Protein AF-A0A2V6FCJ1-F1 (afdb_monomer_lite)

pLDDT: mean 79.64, std 9.71, range [51.97, 91.19]

Secondary structure (DSSP, 8-state):
-EEEESSS-PEEEPEE-STT-EE----GGGSPTT-EEEEEEEETTTTEE-S--EEEE--

Foldseek 3Di:
DWKAWDPDRDIFDWDDDPPRDTDTDDVCVPPDQQDKTKMWDQDPVVRDIPPDIDIDGRD

Radius of gyration: 12.14 Å; chains: 1; bounding box: 31×17×30 Å

Sequence (59 aa):
MELRTGAIAATVPGQESGLNLWFVDFATAELPVGSVISFTCFWKRDQRWEGRNWQVSVL

Structure (mmCIF, N/CA/C/O backbone):
data_AF-A0A2V6FCJ1-F1
#
_entry.id   AF-A0A2V6FCJ1-F1
#
loop_
_atom_site.group_PDB
_atom_site.id
_atom_site.type_symbol
_atom_site.label_atom_id
_atom_site.label_alt_id
_atom_site.label_comp_id
_atom_site.label_asym_id
_atom_site.label_entity_id
_atom_site.label_seq_id
_atom_site.pdbx_PDB_ins_code
_atom_site.Cartn_x
_atom_site.Cartn_y
_atom_site.Cartn_z
_atom_site.occupancy
_atom_site.B_iso_or_equiv
_atom_site.auth_seq_id
_atom_site.auth_comp_id
_atom_site.auth_asym_id
_atom_site.auth_atom_id
_atom_site.pdbx_PDB_model_num
ATOM 1 N N . MET A 1 1 ? 12.791 2.828 -5.187 1.00 74.50 1 MET A N 1
ATOM 2 C CA . MET A 1 1 ? 11.402 2.350 -5.289 1.00 74.50 1 MET A CA 1
ATOM 3 C C . MET A 1 1 ? 10.472 3.516 -5.009 1.00 74.50 1 MET A C 1
ATOM 5 O O . MET A 1 1 ? 10.852 4.407 -4.259 1.00 74.50 1 MET A O 1
ATOM 9 N N . GLU A 1 2 ? 9.302 3.529 -5.631 1.00 80.81 2 GLU A N 1
ATOM 10 C CA . GLU A 1 2 ? 8.215 4.468 -5.322 1.00 80.81 2 GLU A CA 1
ATOM 11 C C . GLU A 1 2 ? 6.957 3.670 -4.996 1.00 80.81 2 GLU A C 1
ATOM 13 O O . GLU A 1 2 ? 6.763 2.596 -5.567 1.00 80.81 2 GLU A O 1
ATOM 18 N N . LEU A 1 3 ? 6.119 4.176 -4.091 1.00 77.50 3 LEU A N 1
ATOM 19 C CA . LEU A 1 3 ? 4.807 3.588 -3.822 1.00 77.50 3 LEU A CA 1
ATOM 20 C C . LEU A 1 3 ? 3.702 4.538 -4.267 1.00 77.50 3 LEU A C 1
ATOM 22 O O . LEU A 1 3 ? 3.809 5.750 -4.077 1.00 77.50 3 LEU A O 1
ATOM 26 N N . ARG A 1 4 ? 2.621 3.973 -4.809 1.00 81.00 4 ARG A N 1
ATOM 27 C CA . ARG A 1 4 ? 1.349 4.679 -5.012 1.00 81.00 4 ARG A CA 1
ATOM 28 C C . ARG A 1 4 ? 0.329 4.159 -4.021 1.00 81.00 4 ARG A C 1
ATOM 30 O O . ARG A 1 4 ? 0.137 2.945 -3.955 1.00 81.00 4 ARG A O 1
ATOM 37 N N . THR A 1 5 ? -0.355 5.054 -3.317 1.00 72.56 5 THR A N 1
ATOM 38 C CA . THR A 1 5 ? -1.491 4.704 -2.456 1.00 72.56 5 THR A CA 1
ATOM 39 C C . THR A 1 5 ? -2.832 4.955 -3.143 1.00 72.56 5 THR A C 1
ATOM 41 O O . THR A 1 5 ? -2.933 5.703 -4.114 1.00 72.56 5 THR A O 1
ATOM 44 N N . GLY A 1 6 ? -3.869 4.243 -2.692 1.00 63.03 6 GLY A N 1
ATOM 45 C CA . GLY A 1 6 ? -5.199 4.277 -3.314 1.00 63.03 6 GLY A CA 1
ATOM 46 C C . GLY A 1 6 ? -6.101 5.448 -2.901 1.00 63.03 6 GLY A C 1
ATOM 47 O O . GLY A 1 6 ? -6.997 5.796 -3.660 1.00 63.03 6 GLY A O 1
ATOM 48 N N . ALA A 1 7 ? -5.889 6.053 -1.726 1.00 55.06 7 ALA A N 1
ATOM 49 C CA . ALA A 1 7 ? -6.787 7.082 -1.178 1.00 55.06 7 ALA A CA 1
ATOM 50 C C . ALA A 1 7 ? -6.399 8.519 -1.576 1.00 55.06 7 ALA A C 1
ATOM 52 O O . ALA A 1 7 ? -7.247 9.401 -1.653 1.00 55.06 7 ALA A O 1
ATOM 53 N N . ILE A 1 8 ? -5.122 8.736 -1.881 1.00 52.03 8 ILE A N 1
ATOM 54 C CA . ILE A 1 8 ? -4.560 9.957 -2.453 1.00 52.03 8 ILE A CA 1
ATOM 55 C C . ILE A 1 8 ? -3.519 9.482 -3.462 1.00 52.03 8 ILE A C 1
ATOM 57 O O . ILE A 1 8 ? -2.741 8.590 -3.147 1.00 52.03 8 ILE A O 1
ATOM 61 N N . ALA A 1 9 ? -3.483 10.019 -4.678 1.00 51.97 9 ALA A N 1
ATOM 62 C CA . ALA A 1 9 ? -2.460 9.663 -5.665 1.00 51.97 9 ALA A CA 1
ATOM 63 C C . ALA A 1 9 ? -1.083 10.260 -5.294 1.00 51.97 9 ALA A C 1
ATOM 65 O O . ALA A 1 9 ? -0.415 10.878 -6.118 1.00 51.97 9 ALA A O 1
ATOM 66 N N . ALA A 1 10 ? -0.673 10.124 -4.033 1.00 61.03 10 ALA A N 1
ATOM 67 C CA . ALA A 1 10 ? 0.623 10.542 -3.548 1.00 61.03 10 ALA A CA 1
ATOM 68 C C . ALA A 1 10 ? 1.644 9.465 -3.915 1.00 61.03 10 ALA A C 1
ATOM 70 O O . ALA A 1 10 ? 1.489 8.287 -3.580 1.00 61.03 10 ALA A O 1
ATOM 71 N N . THR A 1 11 ? 2.681 9.885 -4.634 1.00 63.62 11 THR A N 1
ATOM 72 C CA . THR A 1 11 ? 3.870 9.067 -4.847 1.00 63.62 11 THR A CA 1
ATOM 73 C C . THR A 1 11 ? 4.822 9.351 -3.702 1.00 63.62 11 THR A C 1
ATOM 75 O O . THR A 1 11 ? 5.269 10.485 -3.542 1.00 63.62 11 THR A O 1
ATOM 78 N N . VAL A 1 12 ? 5.112 8.334 -2.899 1.00 73.00 12 VAL A N 1
ATOM 79 C CA . VAL A 1 12 ? 6.046 8.447 -1.775 1.00 73.00 12 VAL A CA 1
ATOM 80 C C . VAL A 1 12 ? 7.389 7.817 -2.169 1.00 73.00 12 VAL A C 1
ATOM 82 O O . VAL A 1 12 ? 7.420 6.650 -2.590 1.00 73.00 12 VAL A O 1
ATOM 85 N N . PRO A 1 13 ? 8.503 8.572 -2.119 1.00 74.56 13 PRO A N 1
ATOM 86 C CA . PRO A 1 13 ? 9.817 8.033 -2.435 1.00 74.56 13 PRO A CA 1
ATOM 87 C C . PRO A 1 13 ? 10.302 7.139 -1.291 1.00 74.56 13 PRO A C 1
ATOM 89 O O . PRO A 1 13 ? 10.222 7.516 -0.127 1.00 74.56 13 PRO A O 1
ATOM 92 N N . GLY A 1 14 ? 10.822 5.956 -1.622 1.00 77.69 14 GLY A N 1
ATOM 93 C CA . GLY A 1 14 ? 11.467 5.094 -0.634 1.00 77.69 14 GLY A CA 1
ATOM 94 C C . GLY A 1 14 ? 12.946 5.408 -0.449 1.00 77.69 14 GLY A C 1
ATOM 95 O O . GLY A 1 14 ? 13.636 5.735 -1.418 1.00 77.69 14 GLY A O 1
ATOM 96 N N . GLN A 1 15 ? 13.429 5.240 0.778 1.00 81.44 15 GLN A N 1
ATOM 97 C CA . GLN A 1 15 ? 14.840 5.303 1.143 1.00 81.44 15 GLN A CA 1
ATOM 98 C C . GLN A 1 15 ? 15.441 3.895 1.189 1.00 81.44 15 GLN A C 1
ATOM 100 O O . GLN A 1 15 ? 14.842 2.975 1.743 1.00 81.44 15 GLN A O 1
ATOM 105 N N . GLU A 1 16 ? 16.620 3.718 0.594 1.00 82.06 16 GLU A N 1
ATOM 106 C CA . GLU A 1 16 ? 17.356 2.450 0.610 1.00 82.06 16 GLU A CA 1
ATOM 107 C C . GLU A 1 16 ? 18.351 2.448 1.780 1.00 82.06 16 GLU A C 1
ATOM 109 O O . GLU A 1 16 ? 19.038 3.443 2.002 1.00 82.06 16 GLU A O 1
ATOM 114 N N . SER A 1 17 ? 18.401 1.361 2.556 1.00 77.19 17 SER A N 1
ATOM 115 C CA . SER A 1 17 ? 19.248 1.264 3.764 1.00 77.19 17 SER A CA 1
ATOM 116 C C . SER A 1 17 ? 20.462 0.337 3.595 1.00 77.19 17 SER A C 1
ATOM 118 O O . SER A 1 17 ? 2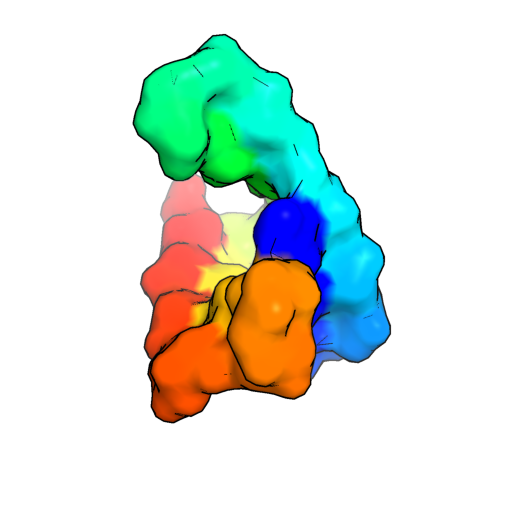1.071 -0.069 4.587 1.00 77.19 17 SER A O 1
ATOM 120 N N . GLY A 1 18 ? 20.817 -0.035 2.364 1.00 74.50 18 GLY A N 1
ATOM 121 C CA . GLY A 1 18 ? 21.699 -1.169 2.099 1.00 74.50 18 GLY A CA 1
ATOM 122 C C . GLY A 1 18 ? 20.940 -2.498 2.178 1.00 74.50 18 GLY A C 1
ATOM 123 O O . GLY A 1 18 ? 19.881 -2.597 2.796 1.00 74.50 18 GLY A O 1
ATOM 124 N N . LEU A 1 19 ? 21.477 -3.540 1.532 1.00 79.62 19 LEU A N 1
ATOM 125 C CA . LEU A 1 19 ? 20.843 -4.864 1.368 1.00 79.62 19 LEU A CA 1
ATOM 126 C C . LEU A 1 19 ? 19.599 -4.880 0.466 1.00 79.62 19 LEU A C 1
ATOM 128 O O . LEU A 1 19 ? 18.818 -5.828 0.530 1.00 79.62 19 LEU A O 1
ATOM 132 N N . ASN A 1 20 ? 19.418 -3.871 -0.398 1.00 73.56 20 ASN A N 1
ATOM 133 C CA . ASN A 1 20 ? 18.237 -3.763 -1.262 1.00 73.56 20 ASN A CA 1
ATOM 134 C C . ASN A 1 20 ? 16.920 -3.690 -0.454 1.00 73.56 20 ASN A C 1
ATOM 136 O O . ASN A 1 20 ? 15.862 -4.119 -0.920 1.00 73.56 20 ASN A O 1
ATOM 140 N N . LEU A 1 21 ? 16.993 -3.147 0.766 1.00 79.25 21 LEU A N 1
ATOM 141 C CA . LEU A 1 21 ? 15.843 -2.879 1.622 1.00 79.25 21 LEU A CA 1
ATOM 142 C C . LEU A 1 21 ? 15.374 -1.445 1.417 1.00 79.25 21 LEU A C 1
ATOM 144 O O . LEU A 1 21 ? 16.166 -0.508 1.518 1.00 79.25 21 LEU A O 1
ATOM 148 N N . TRP A 1 22 ? 14.079 -1.293 1.156 1.00 79.38 22 TRP A N 1
ATOM 149 C CA . TRP A 1 22 ? 13.444 -0.004 0.925 1.00 79.38 22 TRP A CA 1
ATOM 150 C C . TRP A 1 22 ? 12.452 0.306 2.040 1.00 79.38 22 TRP A C 1
ATOM 152 O O . TRP A 1 22 ? 11.571 -0.501 2.330 1.00 79.38 22 TRP A O 1
ATOM 162 N N . PHE A 1 23 ? 12.573 1.499 2.612 1.00 80.00 23 PHE A N 1
ATOM 163 C CA . PHE A 1 23 ? 11.710 2.020 3.665 1.00 80.00 23 PHE A CA 1
ATOM 164 C C . PHE A 1 23 ? 10.912 3.201 3.133 1.00 80.00 23 PHE A C 1
ATOM 166 O O . PHE A 1 23 ? 11.427 4.008 2.360 1.00 80.00 23 PHE A O 1
ATOM 173 N N . VAL A 1 24 ? 9.647 3.287 3.527 1.00 80.44 24 VAL A N 1
ATOM 174 C CA . VAL A 1 24 ? 8.761 4.400 3.196 1.00 80.44 24 VAL A CA 1
ATOM 175 C C . VAL A 1 24 ? 7.951 4.714 4.439 1.00 80.44 24 VAL A C 1
ATOM 177 O O . VAL A 1 24 ? 7.189 3.866 4.904 1.00 80.44 24 VAL A O 1
ATOM 180 N N . ASP A 1 25 ? 8.097 5.934 4.939 1.00 78.38 25 ASP A N 1
ATOM 181 C CA . ASP A 1 25 ? 7.263 6.430 6.020 1.00 78.38 25 ASP A CA 1
ATOM 182 C C . ASP A 1 25 ? 5.950 6.962 5.449 1.00 78.38 25 ASP A C 1
ATOM 184 O O . ASP A 1 25 ? 5.916 7.852 4.595 1.00 78.38 25 ASP A O 1
ATOM 188 N N . PHE A 1 26 ? 4.849 6.395 5.929 1.00 73.38 26 PHE A N 1
ATOM 189 C CA . PHE A 1 26 ? 3.527 6.977 5.760 1.00 73.38 26 PHE A CA 1
ATOM 190 C C . PHE A 1 26 ? 3.221 7.815 6.998 1.00 73.38 26 PHE A C 1
ATOM 192 O O . PHE A 1 26 ? 3.571 7.415 8.107 1.00 73.38 26 PHE A O 1
ATOM 199 N N . ALA A 1 27 ? 2.531 8.945 6.830 1.00 71.50 27 ALA A N 1
ATOM 200 C CA . ALA A 1 27 ? 2.001 9.731 7.945 1.00 71.50 27 ALA A CA 1
ATOM 201 C C . ALA A 1 27 ? 0.835 8.981 8.627 1.00 71.50 27 ALA A C 1
ATOM 203 O O . ALA A 1 27 ? -0.314 9.410 8.615 1.00 71.50 27 ALA A O 1
ATOM 204 N N . THR A 1 28 ? 1.113 7.802 9.188 1.00 67.19 28 THR A N 1
ATOM 205 C CA . THR A 1 28 ? 0.117 6.929 9.819 1.00 67.19 28 THR A CA 1
ATOM 206 C C . THR A 1 28 ? -0.413 7.504 11.122 1.00 67.19 28 THR A C 1
ATOM 208 O O . THR A 1 28 ? -1.495 7.117 11.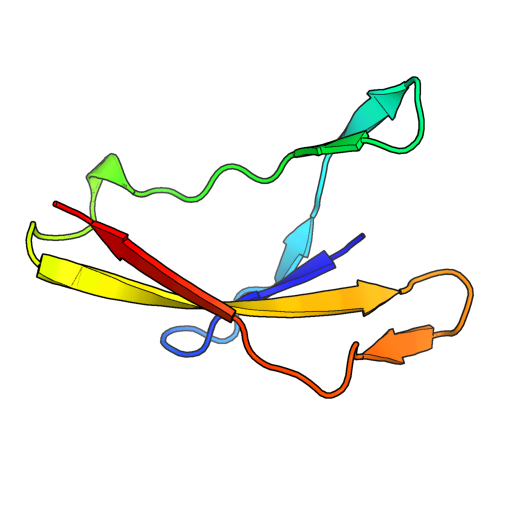543 1.00 67.19 28 THR A O 1
ATOM 211 N N . ALA A 1 29 ? 0.308 8.448 11.734 1.00 67.38 29 ALA A N 1
ATOM 212 C CA . ALA A 1 29 ? -0.137 9.168 12.925 1.00 67.38 29 ALA A CA 1
ATOM 213 C C . ALA A 1 29 ? -1.451 9.941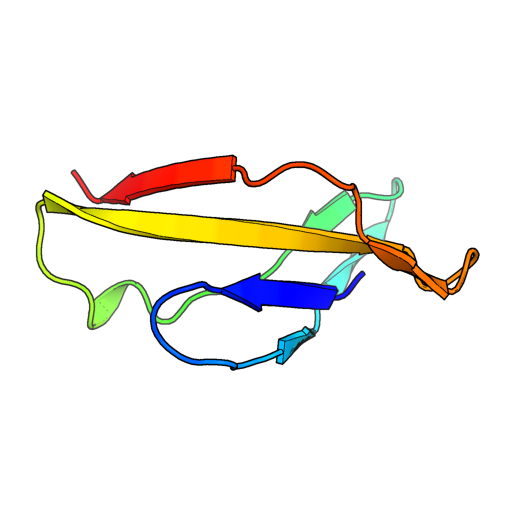 12.702 1.00 67.38 29 ALA A C 1
ATOM 215 O O . ALA A 1 29 ? -2.170 10.206 13.661 1.00 67.38 29 ALA A O 1
ATOM 216 N N . GLU A 1 30 ? -1.776 10.276 11.451 1.00 72.75 30 GLU A N 1
ATOM 217 C CA . GLU A 1 30 ? -3.022 10.957 11.080 1.00 72.75 30 GLU A CA 1
ATOM 218 C C . GLU A 1 30 ? -4.115 9.981 10.610 1.00 72.75 30 GLU A C 1
ATOM 220 O O . GLU A 1 30 ? -5.240 10.397 10.331 1.00 72.75 30 GLU A O 1
ATOM 225 N N . LEU A 1 31 ? -3.813 8.681 10.512 1.00 76.75 31 LEU A N 1
ATOM 226 C CA . LEU A 1 31 ? -4.773 7.677 10.066 1.00 76.75 31 LEU A CA 1
ATOM 227 C C . LEU A 1 31 ? -5.580 7.139 11.256 1.00 76.75 31 LEU A C 1
ATOM 229 O O . LEU A 1 31 ? -4.994 6.667 12.231 1.00 76.75 31 LEU A O 1
ATOM 233 N N . PRO A 1 32 ? -6.923 7.141 11.179 1.00 81.12 32 PRO A N 1
ATOM 234 C CA . PRO A 1 32 ? -7.757 6.507 12.191 1.00 81.12 32 PRO A CA 1
ATOM 235 C C . PRO A 1 32 ? -7.424 5.021 12.366 1.00 81.12 32 PRO A C 1
ATOM 237 O O . PRO A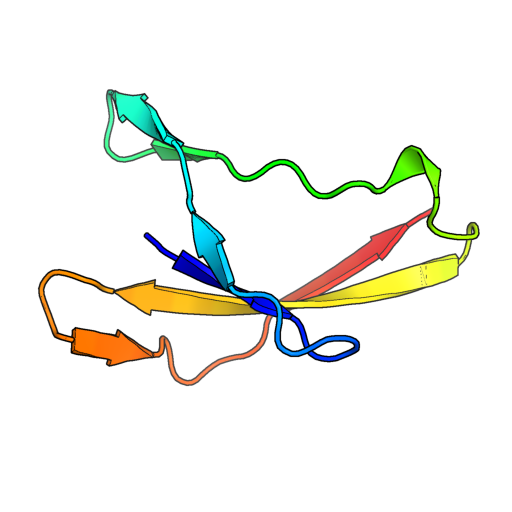 1 32 ? -7.149 4.321 11.385 1.00 81.12 32 PRO A O 1
ATOM 240 N N . VAL A 1 33 ? -7.545 4.515 13.595 1.00 85.62 33 VAL A N 1
ATOM 241 C CA . VAL A 1 33 ? -7.560 3.066 13.860 1.00 85.62 33 VAL A CA 1
ATOM 242 C C . VAL A 1 33 ? -8.653 2.410 13.009 1.00 85.62 33 VAL A C 1
ATOM 244 O O . VAL A 1 33 ? -9.753 2.944 12.869 1.00 85.62 33 VAL A O 1
ATOM 247 N N . GLY A 1 34 ? -8.338 1.266 12.405 1.00 85.94 34 GLY A N 1
ATOM 248 C CA . GLY A 1 34 ? -9.188 0.571 11.439 1.00 85.94 34 GLY A CA 1
ATOM 249 C C . GLY A 1 34 ? -8.991 1.012 9.984 1.00 85.94 34 GLY A C 1
ATOM 250 O O . GLY A 1 34 ? -9.624 0.448 9.091 1.00 85.94 34 GLY A O 1
ATOM 251 N N . SER A 1 35 ? -8.116 1.987 9.710 1.00 86.38 35 SER A N 1
ATOM 252 C CA . SER A 1 35 ? -7.791 2.388 8.335 1.00 86.38 35 SER A CA 1
ATOM 253 C C . SER A 1 35 ? -7.056 1.282 7.581 1.00 86.38 35 SER A C 1
ATOM 255 O O . SER A 1 35 ? -6.202 0.594 8.136 1.00 86.38 35 SER A O 1
ATOM 257 N N . VAL A 1 36 ? -7.327 1.160 6.279 1.00 87.44 36 VAL A N 1
ATOM 258 C CA . VAL A 1 36 ? -6.614 0.238 5.386 1.00 87.44 36 VAL A CA 1
ATOM 259 C C . VAL A 1 36 ? -5.760 1.031 4.406 1.00 87.44 36 VAL A C 1
ATOM 261 O O . VAL A 1 36 ? -6.269 1.761 3.556 1.00 87.44 36 VAL A O 1
ATOM 264 N N . ILE A 1 37 ? -4.447 0.844 4.485 1.00 84.50 37 ILE A N 1
ATOM 265 C CA . ILE A 1 37 ? -3.488 1.411 3.541 1.00 84.50 37 ILE A CA 1
ATOM 266 C C . ILE A 1 37 ? -3.345 0.427 2.384 1.00 84.50 37 ILE A C 1
ATOM 268 O O . ILE A 1 37 ? -2.825 -0.672 2.559 1.00 84.50 37 ILE A O 1
ATOM 272 N N . SER A 1 38 ? -3.804 0.824 1.197 1.00 88.44 38 SER A N 1
ATOM 273 C CA . SER A 1 38 ? -3.593 0.068 -0.043 1.00 88.44 38 SER A CA 1
ATOM 274 C C . SER A 1 38 ? -2.468 0.698 -0.858 1.00 88.44 38 SER A C 1
ATOM 276 O O . SER A 1 38 ? -2.548 1.894 -1.150 1.00 88.44 38 SER A O 1
ATOM 278 N N . PHE A 1 39 ? -1.461 -0.083 -1.256 1.00 86.31 39 PHE A N 1
ATOM 279 C CA . PHE A 1 39 ? -0.327 0.407 -2.046 1.00 86.31 39 PHE A CA 1
ATOM 280 C C . PHE A 1 39 ? 0.196 -0.598 -3.079 1.00 86.31 39 PHE A C 1
ATOM 282 O O . PHE A 1 39 ? -0.078 -1.794 -3.013 1.00 86.31 39 PHE A O 1
ATOM 289 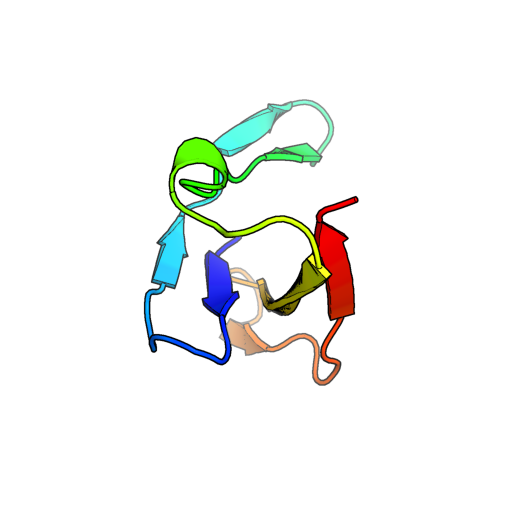N N . THR A 1 40 ? 0.981 -0.110 -4.037 1.00 90.06 40 THR A N 1
ATOM 290 C CA . THR A 1 40 ? 1.725 -0.932 -5.004 1.00 90.06 40 THR A CA 1
ATOM 291 C C . THR A 1 40 ? 3.107 -0.336 -5.266 1.00 90.06 40 THR A C 1
ATOM 293 O O . THR A 1 40 ? 3.296 0.873 -5.106 1.00 90.06 40 THR A O 1
ATOM 296 N N . CYS A 1 41 ? 4.067 -1.179 -5.649 1.00 87.31 41 CYS A N 1
ATOM 297 C CA . CYS A 1 41 ? 5.460 -0.796 -5.865 1.00 87.31 41 CYS A CA 1
ATOM 298 C C . CYS A 1 41 ? 5.728 -0.431 -7.328 1.00 87.31 41 CYS A C 1
ATOM 300 O O . CYS A 1 41 ? 5.316 -1.142 -8.247 1.00 87.31 41 CYS A O 1
ATOM 302 N N . PHE A 1 42 ? 6.472 0.653 -7.541 1.00 86.25 42 PHE A N 1
ATOM 303 C CA . PHE A 1 42 ? 7.061 1.008 -8.825 1.00 86.25 42 PHE A CA 1
ATOM 304 C C . PHE A 1 42 ? 8.547 0.640 -8.861 1.00 86.25 42 PHE A C 1
ATOM 306 O O . PHE A 1 42 ? 9.377 1.147 -8.088 1.00 86.25 42 PHE A O 1
ATOM 313 N N . TRP A 1 43 ? 8.890 -0.230 -9.806 1.00 86.06 43 TRP A N 1
ATOM 314 C CA . TRP A 1 43 ? 10.246 -0.687 -10.069 1.00 86.06 43 TRP A CA 1
ATOM 315 C C . TRP A 1 43 ? 10.940 0.266 -11.041 1.00 86.06 43 TRP A C 1
ATOM 317 O O . TRP A 1 43 ? 10.804 0.140 -12.256 1.00 86.06 43 TRP A O 1
ATOM 327 N N . LYS A 1 44 ? 11.737 1.202 -10.508 1.00 84.69 44 LYS A N 1
ATOM 328 C CA . LYS A 1 44 ? 12.430 2.235 -11.304 1.00 84.69 44 LYS A CA 1
ATOM 329 C C . LYS A 1 44 ? 13.331 1.678 -12.412 1.00 84.69 44 LYS A C 1
ATOM 331 O O . LYS A 1 44 ? 13.416 2.290 -13.470 1.00 84.69 44 LYS A O 1
ATOM 336 N N . ARG A 1 45 ? 13.991 0.533 -12.190 1.00 84.62 45 ARG A N 1
ATOM 337 C CA . ARG A 1 45 ? 14.860 -0.100 -13.203 1.00 84.62 45 ARG A CA 1
ATOM 338 C C . ARG A 1 45 ? 14.077 -0.478 -14.460 1.00 84.62 45 ARG A C 1
ATOM 340 O O . ARG A 1 45 ? 14.544 -0.235 -15.562 1.00 84.62 45 ARG A O 1
ATOM 347 N N . ASP A 1 46 ? 12.894 -1.044 -14.263 1.00 90.50 46 ASP A N 1
ATOM 348 C CA . ASP A 1 46 ? 12.073 -1.610 -15.331 1.00 90.50 46 ASP A CA 1
ATOM 349 C C . ASP A 1 46 ? 10.952 -0.659 -15.780 1.00 90.50 46 ASP A C 1
ATOM 351 O O . ASP A 1 46 ? 10.161 -1.010 -16.650 1.00 90.50 46 ASP A O 1
ATOM 355 N N . GLN A 1 47 ? 10.857 0.521 -15.152 1.00 89.50 47 GLN A N 1
ATOM 356 C CA . GLN A 1 47 ? 9.810 1.524 -15.370 1.00 89.50 47 GLN A CA 1
ATOM 357 C C . GLN A 1 47 ? 8.394 0.921 -15.339 1.00 89.50 47 GLN A C 1
ATOM 359 O O . GLN A 1 47 ? 7.514 1.311 -16.106 1.00 89.50 47 GLN A O 1
ATOM 364 N N . ARG A 1 48 ? 8.167 -0.049 -14.440 1.00 91.19 48 ARG A N 1
ATOM 365 C CA . ARG A 1 48 ? 6.897 -0.780 -14.336 1.00 91.19 48 ARG A CA 1
ATOM 366 C C . ARG A 1 48 ? 6.353 -0.820 -12.917 1.00 91.19 48 ARG A C 1
ATOM 368 O O . ARG A 1 48 ? 7.101 -0.828 -11.940 1.00 91.19 48 ARG A O 1
ATOM 375 N N . TRP A 1 49 ? 5.037 -0.941 -12.825 1.00 90.56 49 TRP A N 1
ATOM 376 C CA . TRP A 1 49 ? 4.338 -1.276 -11.587 1.00 90.56 49 TRP A CA 1
ATOM 377 C C . TRP A 1 49 ? 4.397 -2.785 -11.312 1.00 90.56 49 TRP A C 1
ATOM 379 O O . TRP A 1 49 ? 4.437 -3.581 -12.247 1.00 90.56 49 TRP A O 1
ATOM 389 N N . GLU A 1 50 ? 4.361 -3.176 -10.035 1.00 89.50 50 GLU A N 1
ATOM 390 C CA . GLU A 1 50 ? 4.303 -4.576 -9.565 1.00 89.50 50 GLU A CA 1
ATOM 391 C C . GLU A 1 50 ? 3.147 -5.374 -10.198 1.00 89.50 50 GLU A C 1
ATOM 393 O O . GLU A 1 50 ? 3.219 -6.591 -10.327 1.00 89.50 50 GLU A O 1
ATOM 398 N N . GLY A 1 51 ? 2.051 -4.697 -10.564 1.00 89.56 51 GLY A N 1
ATOM 399 C CA . GLY A 1 51 ? 0.831 -5.339 -11.067 1.00 89.56 51 GLY A CA 1
ATOM 400 C C . GLY A 1 51 ? -0.034 -5.974 -9.971 1.00 89.56 51 GLY A C 1
ATOM 401 O O . GLY A 1 51 ? -1.051 -6.594 -10.271 1.00 89.56 51 GLY A O 1
ATOM 402 N N . ARG A 1 52 ? 0.335 -5.797 -8.696 1.00 89.12 52 ARG A N 1
ATOM 403 C CA . ARG A 1 52 ? -0.432 -6.221 -7.518 1.00 89.12 52 ARG A CA 1
ATOM 404 C C . ARG A 1 52 ? -0.538 -5.080 -6.509 1.00 89.12 52 ARG A C 1
ATOM 406 O O . ARG A 1 52 ? 0.424 -4.339 -6.309 1.00 89.12 52 ARG A O 1
ATOM 413 N N . ASN A 1 53 ? -1.694 -4.988 -5.854 1.00 89.94 53 ASN A N 1
ATOM 414 C CA . ASN A 1 53 ? -1.893 -4.139 -4.684 1.00 89.94 53 ASN A CA 1
ATOM 415 C C . ASN A 1 53 ? -1.718 -4.953 -3.400 1.00 89.94 53 ASN A C 1
ATOM 417 O O . ASN A 1 53 ? -2.187 -6.087 -3.303 1.00 89.94 53 ASN A O 1
ATOM 421 N N . TRP A 1 54 ? -1.080 -4.337 -2.418 1.00 89.00 54 TRP A N 1
ATOM 422 C CA . TRP A 1 54 ? -0.923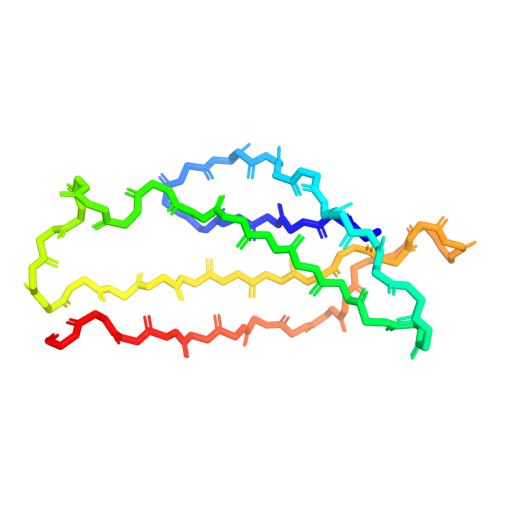 -4.828 -1.058 1.00 89.00 54 TRP A CA 1
ATOM 423 C C . TRP A 1 54 ? -1.783 -3.989 -0.122 1.00 89.00 54 TRP A C 1
ATOM 425 O O . TRP A 1 54 ? -2.035 -2.815 -0.402 1.00 89.00 54 TRP A O 1
ATOM 435 N N . GLN A 1 55 ? -2.241 -4.592 0.973 1.00 90.19 55 GLN A N 1
ATOM 436 C CA . GLN A 1 55 ? -3.079 -3.929 1.967 1.00 90.19 55 GLN A CA 1
ATOM 437 C C . GLN A 1 55 ? -2.539 -4.178 3.368 1.00 90.19 55 GLN A C 1
ATOM 439 O O . GLN A 1 55 ? -2.197 -5.308 3.712 1.00 90.19 55 GLN A O 1
ATOM 444 N N . VAL A 1 56 ? -2.487 -3.120 4.169 1.00 86.12 56 VAL A N 1
ATOM 445 C CA . VAL A 1 56 ? -2.102 -3.170 5.581 1.00 86.12 56 VAL A CA 1
ATOM 446 C C . VAL A 1 56 ? -3.176 -2.454 6.386 1.00 86.12 56 VAL A C 1
ATOM 448 O O . VAL A 1 56 ? -3.579 -1.348 6.031 1.00 86.12 56 VAL A O 1
ATOM 451 N N . SER A 1 57 ? -3.655 -3.098 7.448 1.00 88.12 57 SER A N 1
ATOM 452 C CA . SER A 1 57 ? -4.627 -2.502 8.368 1.00 88.12 57 SER A CA 1
ATOM 453 C C . SER A 1 57 ? -3.898 -1.827 9.524 1.00 88.12 57 SER A C 1
ATOM 455 O O . SER A 1 57 ? -2.981 -2.414 10.096 1.00 88.12 57 SER A O 1
ATOM 457 N N . VAL A 1 58 ? -4.311 -0.608 9.860 1.00 84.62 58 VAL A N 1
ATOM 458 C CA . VAL A 1 58 ? -3.891 0.100 11.073 1.00 84.62 58 VAL A CA 1
ATOM 459 C C . VAL A 1 58 ? -4.775 -0.406 12.213 1.00 84.62 58 VAL A C 1
ATOM 461 O O . VAL A 1 58 ? -5.988 -0.203 12.168 1.00 84.62 58 VAL A O 1
ATOM 464 N N . LEU A 1 59 ? -4.186 -1.109 13.182 1.00 83.12 59 LEU A N 1
ATOM 465 C CA . LEU A 1 59 ? -4.873 -1.707 14.335 1.00 83.12 59 LEU A CA 1
ATOM 466 C C . LEU A 1 59 ? -4.561 -0.950 15.625 1.00 83.12 59 LEU A C 1
ATOM 468 O O . LEU A 1 59 ? -3.423 -0.443 15.736 1.00 83.12 59 LEU A O 1
#